Protein AF-M9LN03-F1 (afdb_monomer)

Solvent-accessible surface area (backbone atoms only — not comparable to full-atom values): 5479 Å² total; per-residue (Å²): 132,83,83,78,73,79,76,72,85,79,86,78,63,62,45,82,78,31,51,49,50,34,48,47,52,54,38,38,76,74,64,36,82,68,79,42,67,74,55,38,54,52,53,46,53,53,49,51,52,52,46,50,54,51,35,52,51,26,59,75,67,69,36,62,69,59,35,51,54,41,52,54,41,46,51,49,36,74,72,56,65,99,56,86,79,67,72,79,84,125

Secondary structure (DSSP, 8-state):
-------------GGGT-HHHHHHHHHHHHH-STTHHHHHHHHHHHHHHHHHHHHHHHHHTT-HHHHHHHHHHHHHHHT--S-TTS----

pLDDT: mean 81.97, std 14.76, range [40.0, 97.56]

Nearest PDB structures (foldseek):
  8xje-assembly4_D  TM=5.926E-01  e=1.551E+00  Campylobacter jejuni
  8e0m-assembly4_L  TM=7.620E-01  e=3.960E+00  synthetic construct
  8xje-assembly1_A  TM=5.866E-01  e=3.522E+00  Campylobacter jejuni
  8xjg-assembly1_A  TM=6.767E-01  e=7.997E+00  Vibrio parahaemolyticus

Organism: NCBI:txid1212764

Radius of gyration: 17.84 Å; Cα contacts (8 Å, |Δi|>4): 53; chains: 1; bounding box: 38×55×32 Å

Sequence (90 aa):
MEEERDSVPRHYFFEKMNEAVNVLVECVDAFGPDDLLPYAEKVMNERVNKLLDMYLLAKMLEDEEWMSELQQRLKQISGFSFYPDRVKIR

Structure (mmCIF, N/CA/C/O backbone):
data_AF-M9LN03-F1
#
_entry.id   AF-M9LN03-F1
#
loop_
_atom_site.group_PDB
_atom_site.id
_atom_site.type_symbol
_atom_site.label_atom_id
_atom_site.label_alt_id
_atom_site.label_comp_id
_atom_site.label_asym_id
_atom_site.label_entity_id
_atom_site.label_seq_id
_atom_site.pdbx_PDB_ins_code
_atom_site.Cartn_x
_atom_site.Cartn_y
_atom_site.Cartn_z
_atom_site.occupancy
_atom_site.B_iso_or_equiv
_atom_site.auth_seq_id
_atom_site.auth_comp_id
_atom_site.auth_asym_id
_atom_site.auth_atom_id
_atom_site.pdbx_PDB_model_num
ATOM 1 N N . MET A 1 1 ? -17.356 -45.248 9.061 1.00 40.00 1 MET A N 1
ATOM 2 C CA . MET A 1 1 ? -17.086 -44.683 7.727 1.00 40.00 1 MET A CA 1
ATOM 3 C C . MET A 1 1 ? -16.442 -43.342 7.985 1.00 40.00 1 MET A C 1
ATOM 5 O O . MET A 1 1 ? -17.132 -42.418 8.389 1.00 40.00 1 MET A O 1
ATOM 9 N N . GLU A 1 2 ? -15.115 -43.310 7.945 1.00 48.09 2 GLU A N 1
ATOM 10 C CA . GLU A 1 2 ? -14.340 -42.079 8.077 1.00 48.09 2 GLU A CA 1
ATOM 11 C C . GLU A 1 2 ? -14.477 -41.324 6.754 1.00 48.09 2 GLU A C 1
ATOM 13 O O . GLU A 1 2 ? -14.089 -41.831 5.705 1.00 48.09 2 GLU A O 1
ATOM 18 N N . GLU A 1 3 ? -15.113 -40.153 6.787 1.00 49.50 3 GLU A N 1
ATOM 19 C CA . GLU A 1 3 ? -15.054 -39.208 5.675 1.00 49.50 3 GLU A CA 1
ATOM 20 C C . GLU A 1 3 ? -13.647 -38.612 5.657 1.00 49.50 3 GLU A C 1
ATOM 22 O O . GLU A 1 3 ? -13.352 -37.623 6.332 1.00 49.50 3 GLU A O 1
ATOM 27 N N . GLU A 1 4 ? -12.769 -39.254 4.896 1.00 55.22 4 GLU A N 1
ATOM 28 C CA . GLU A 1 4 ? -11.493 -38.706 4.465 1.00 55.22 4 GLU A CA 1
ATOM 29 C C . GLU A 1 4 ? -11.805 -37.489 3.579 1.00 55.22 4 GLU A C 1
ATOM 31 O O . GLU A 1 4 ? -12.056 -37.589 2.378 1.00 55.22 4 GLU A O 1
ATOM 36 N N . ARG A 1 5 ? -11.933 -36.315 4.213 1.00 56.50 5 ARG A N 1
ATOM 37 C CA . ARG A 1 5 ? -12.085 -35.042 3.507 1.00 56.50 5 ARG A CA 1
ATOM 38 C C . ARG A 1 5 ? -10.773 -34.759 2.804 1.00 56.50 5 ARG A C 1
ATOM 40 O O . ARG A 1 5 ? -9.854 -34.210 3.407 1.00 56.50 5 ARG A O 1
ATOM 47 N N . ASP A 1 6 ? -10.730 -35.138 1.537 1.00 55.75 6 ASP A N 1
ATOM 48 C CA . ASP A 1 6 ? -9.668 -34.818 0.599 1.00 55.75 6 ASP A CA 1
ATOM 49 C C . ASP A 1 6 ? -9.435 -33.297 0.631 1.00 55.75 6 ASP A C 1
ATOM 51 O O . ASP A 1 6 ? -10.239 -32.490 0.148 1.00 55.75 6 ASP A O 1
ATOM 55 N N . SER A 1 7 ? -8.394 -32.868 1.347 1.00 67.12 7 SER A N 1
ATOM 56 C CA . SER A 1 7 ? -8.111 -31.455 1.555 1.00 67.12 7 SER A CA 1
ATOM 57 C C . SER A 1 7 ? -7.448 -30.920 0.295 1.00 67.12 7 SER A C 1
ATOM 59 O O . SER A 1 7 ? -6.226 -30.969 0.158 1.00 67.12 7 SER A O 1
ATOM 61 N N . VAL A 1 8 ? -8.258 -30.431 -0.644 1.00 70.12 8 VAL A N 1
ATOM 62 C CA . VAL A 1 8 ? -7.758 -29.797 -1.868 1.00 70.12 8 VAL A CA 1
ATOM 63 C C . VAL A 1 8 ? -6.748 -28.699 -1.490 1.00 70.12 8 VAL A C 1
ATOM 65 O O . VAL A 1 8 ? -7.088 -27.822 -0.682 1.00 70.12 8 VAL A O 1
ATOM 68 N N . PRO A 1 9 ? -5.520 -28.712 -2.045 1.00 71.94 9 PRO A N 1
ATOM 69 C CA . PRO A 1 9 ? -4.531 -27.674 -1.786 1.00 71.94 9 PRO A CA 1
ATOM 70 C C . PRO A 1 9 ? -5.089 -26.298 -2.162 1.00 71.94 9 PRO A C 1
ATOM 72 O O . PRO A 1 9 ? -5.446 -26.046 -3.313 1.00 71.94 9 PRO A O 1
ATOM 75 N N . ARG A 1 10 ? -5.185 -25.389 -1.188 1.00 76.06 10 ARG A N 1
ATOM 76 C CA . ARG A 1 10 ? -5.580 -24.000 -1.448 1.00 76.06 10 ARG A CA 1
ATOM 77 C C . ARG A 1 10 ? -4.356 -23.217 -1.905 1.00 76.06 10 ARG A C 1
ATOM 79 O O . ARG A 1 10 ? -3.416 -23.036 -1.135 1.00 76.06 10 ARG A O 1
ATOM 86 N N . HIS A 1 11 ? -4.385 -22.733 -3.142 1.00 73.12 11 HIS A N 1
ATOM 87 C CA . HIS A 1 11 ? -3.389 -21.790 -3.635 1.00 73.12 11 HIS A CA 1
ATOM 88 C C . HIS A 1 11 ? -3.694 -20.390 -3.098 1.00 73.12 11 HIS A C 1
ATOM 90 O O . HIS A 1 11 ? -4.732 -19.808 -3.410 1.00 73.12 11 HIS A O 1
ATOM 96 N N . TYR A 1 12 ? -2.780 -19.859 -2.288 1.00 72.19 12 TYR A N 1
ATOM 97 C CA . TYR A 1 12 ? -2.812 -18.475 -1.834 1.00 72.19 12 TYR A CA 1
ATOM 98 C C . TYR A 1 12 ? -1.800 -17.660 -2.629 1.00 72.19 12 TYR A C 1
ATOM 100 O O . TYR A 1 12 ? -0.633 -18.030 -2.744 1.00 72.19 12 TYR A O 1
ATOM 108 N N . PHE A 1 13 ? -2.273 -16.546 -3.165 1.00 74.81 13 PHE A N 1
ATOM 109 C CA . PHE A 1 13 ? -1.458 -15.553 -3.845 1.00 74.81 13 PHE A CA 1
ATOM 110 C C . PHE A 1 13 ? -0.860 -14.621 -2.793 1.00 74.81 13 PHE A C 1
ATOM 112 O O . PHE A 1 13 ? -1.600 -13.940 -2.078 1.00 74.81 13 PHE A O 1
ATOM 119 N N . PHE A 1 14 ? 0.463 -14.634 -2.646 1.00 76.94 14 PHE A N 1
ATOM 120 C CA . PHE A 1 14 ? 1.139 -13.897 -1.580 1.00 76.94 14 PHE A CA 1
ATOM 121 C C . PHE A 1 14 ? 0.974 -12.381 -1.741 1.00 76.94 14 PHE A C 1
ATOM 123 O O . PHE A 1 14 ? 0.801 -11.674 -0.751 1.00 76.94 14 PHE A O 1
ATOM 130 N N . GLU A 1 15 ? 0.902 -11.894 -2.978 1.00 76.81 15 GLU A N 1
ATOM 131 C CA . GLU A 1 15 ? 0.612 -10.504 -3.327 1.00 76.81 15 GLU A CA 1
ATOM 132 C C . GLU A 1 15 ? -0.779 -10.044 -2.867 1.00 76.81 15 GLU A C 1
ATOM 134 O O . GLU A 1 15 ? -0.971 -8.874 -2.555 1.00 76.81 15 GLU A O 1
ATOM 139 N N . LYS A 1 16 ? -1.747 -10.960 -2.731 1.00 76.50 16 LYS A N 1
ATOM 140 C CA . LYS A 1 16 ? -3.075 -10.630 -2.183 1.00 76.50 16 LYS A CA 1
ATOM 141 C C . LYS A 1 16 ? -3.073 -10.485 -0.664 1.00 76.50 16 LYS A C 1
ATOM 143 O O . LYS A 1 16 ? -4.021 -9.952 -0.102 1.00 76.50 16 LYS A O 1
ATOM 148 N N . MET A 1 17 ? -2.039 -10.996 0.001 1.00 80.75 17 MET A N 1
ATOM 149 C CA . MET A 1 17 ? -1.921 -11.013 1.460 1.00 80.75 17 MET A CA 1
ATOM 150 C C . MET A 1 17 ? -0.855 -10.045 1.979 1.00 80.75 17 MET A C 1
ATOM 152 O O . MET A 1 17 ? -0.826 -9.758 3.178 1.00 80.75 17 MET A O 1
ATOM 156 N N . ASN A 1 18 ? 0.039 -9.581 1.104 1.00 87.50 18 ASN A N 1
ATOM 157 C CA . ASN A 1 18 ? 1.165 -8.732 1.446 1.00 87.50 18 ASN A CA 1
ATOM 158 C C . ASN A 1 18 ? 1.265 -7.540 0.491 1.00 87.50 18 ASN A C 1
ATOM 160 O O . ASN A 1 18 ? 1.581 -7.691 -0.689 1.00 87.50 18 ASN A O 1
ATOM 164 N N . GLU A 1 19 ? 1.059 -6.343 1.038 1.00 88.62 19 GLU A N 1
ATOM 165 C CA . GLU A 1 19 ? 1.049 -5.110 0.250 1.00 88.62 19 GLU A CA 1
ATOM 166 C C . GLU A 1 19 ? 2.396 -4.815 -0.430 1.00 88.62 19 GLU A C 1
ATOM 168 O O . GLU A 1 19 ? 2.423 -4.333 -1.560 1.00 88.62 19 GLU A O 1
ATOM 173 N N . ALA A 1 20 ? 3.524 -5.126 0.216 1.00 84.50 20 ALA A N 1
ATOM 174 C CA . ALA A 1 20 ? 4.843 -4.875 -0.364 1.00 84.50 20 ALA A CA 1
ATOM 175 C C . ALA A 1 20 ? 5.101 -5.772 -1.586 1.00 84.50 20 ALA A C 1
ATOM 177 O O . ALA A 1 20 ? 5.645 -5.316 -2.588 1.00 84.50 20 ALA A O 1
ATOM 178 N N . VAL A 1 21 ? 4.664 -7.032 -1.530 1.00 85.94 21 VAL A N 1
ATOM 179 C CA . VAL A 1 21 ? 4.766 -7.973 -2.657 1.00 85.94 21 VAL A CA 1
ATOM 180 C C . VAL A 1 21 ? 3.851 -7.547 -3.795 1.00 85.94 21 VAL A C 1
ATOM 182 O O . VAL A 1 21 ? 4.270 -7.608 -4.945 1.00 85.94 21 VAL A O 1
ATOM 185 N N . ASN A 1 22 ? 2.648 -7.060 -3.486 1.00 89.00 22 ASN A N 1
ATOM 186 C CA . ASN A 1 22 ? 1.751 -6.495 -4.492 1.00 89.00 22 ASN A CA 1
ATOM 187 C C . ASN A 1 22 ? 2.434 -5.373 -5.283 1.00 89.00 22 ASN A C 1
ATOM 189 O O . ASN A 1 22 ? 2.487 -5.412 -6.508 1.00 89.00 22 ASN A O 1
ATOM 193 N N . VAL A 1 23 ? 3.070 -4.434 -4.578 1.00 87.62 23 VAL A N 1
ATOM 194 C CA . VAL A 1 23 ? 3.828 -3.358 -5.224 1.00 87.62 23 VAL A CA 1
ATOM 195 C C . VAL A 1 23 ? 4.979 -3.897 -6.079 1.00 87.62 23 VAL A C 1
ATOM 197 O O . VAL A 1 23 ? 5.205 -3.394 -7.176 1.00 87.62 23 VAL A O 1
ATOM 200 N N . LEU A 1 24 ? 5.703 -4.919 -5.617 1.00 87.88 24 LEU A N 1
ATOM 201 C CA . LEU A 1 24 ? 6.787 -5.522 -6.400 1.00 87.88 24 LEU A CA 1
ATOM 202 C C . LEU A 1 24 ? 6.282 -6.170 -7.691 1.00 87.88 24 LEU A C 1
ATOM 204 O O . LEU A 1 24 ? 6.895 -5.962 -8.733 1.00 87.88 24 LEU A O 1
ATOM 208 N N . VAL A 1 25 ? 5.173 -6.911 -7.631 1.00 87.88 25 VAL A N 1
ATOM 209 C CA . VAL A 1 25 ? 4.540 -7.515 -8.815 1.00 87.88 25 VAL A CA 1
ATOM 210 C C . VAL A 1 25 ? 4.125 -6.426 -9.802 1.00 87.88 25 VAL A C 1
ATOM 212 O O . VAL A 1 25 ? 4.503 -6.495 -10.966 1.00 87.88 25 VAL A O 1
ATOM 215 N N . GLU A 1 26 ? 3.470 -5.363 -9.326 1.00 88.38 26 GLU A N 1
ATOM 216 C CA . GLU A 1 26 ? 3.109 -4.215 -10.168 1.00 88.38 26 GLU A CA 1
ATOM 217 C C . GLU A 1 26 ? 4.337 -3.566 -10.829 1.00 88.38 26 GLU A C 1
ATOM 219 O O . GLU A 1 26 ? 4.277 -3.155 -11.987 1.00 88.38 26 GLU A O 1
ATOM 224 N N . CYS A 1 27 ? 5.466 -3.485 -10.119 1.00 88.00 27 CYS A N 1
ATOM 225 C CA . CYS A 1 27 ? 6.702 -2.939 -10.677 1.00 88.00 27 CYS A CA 1
ATOM 226 C C . CYS A 1 27 ? 7.307 -3.852 -11.749 1.00 88.00 27 CYS A C 1
ATOM 228 O O . CYS A 1 27 ? 7.746 -3.345 -12.780 1.00 88.00 27 CYS A O 1
ATOM 230 N N . VAL A 1 28 ? 7.311 -5.174 -11.532 1.00 87.81 28 VAL A N 1
ATOM 231 C CA . VAL A 1 28 ? 7.785 -6.148 -12.531 1.00 87.81 28 VAL A CA 1
ATOM 232 C C . VAL A 1 28 ? 6.924 -6.069 -13.789 1.00 87.81 28 VAL A C 1
ATOM 234 O O . VAL A 1 28 ? 7.464 -6.015 -14.892 1.00 87.81 28 VAL A O 1
ATOM 237 N N . ASP A 1 29 ? 5.604 -6.013 -13.629 1.00 87.50 29 ASP A N 1
ATOM 238 C CA . ASP A 1 29 ? 4.666 -5.954 -14.749 1.00 87.50 29 ASP A CA 1
ATOM 239 C C . ASP A 1 29 ? 4.789 -4.640 -15.540 1.00 87.50 29 ASP A C 1
ATOM 241 O O . ASP A 1 29 ? 4.632 -4.632 -16.761 1.00 87.50 29 ASP A O 1
ATOM 245 N N . ALA A 1 30 ? 5.085 -3.525 -14.863 1.00 85.56 30 ALA A N 1
ATOM 246 C CA . ALA A 1 30 ? 5.171 -2.205 -15.487 1.00 85.56 30 ALA A CA 1
ATOM 247 C C . ALA A 1 30 ? 6.534 -1.899 -16.130 1.00 85.56 30 ALA A C 1
ATOM 249 O O . ALA A 1 30 ? 6.582 -1.257 -17.180 1.00 85.56 30 ALA A O 1
ATOM 250 N N . PHE A 1 31 ? 7.636 -2.311 -15.499 1.00 82.38 31 PHE A N 1
ATOM 251 C CA . PHE A 1 31 ? 8.992 -1.891 -15.878 1.00 82.38 31 PHE A CA 1
ATOM 252 C C . PHE A 1 31 ? 9.899 -3.050 -16.308 1.00 82.38 31 PHE A C 1
ATOM 254 O O . PHE A 1 31 ? 10.978 -2.811 -16.845 1.00 82.38 31 PHE A O 1
ATOM 261 N N . GLY A 1 32 ? 9.456 -4.297 -16.134 1.00 80.12 32 GLY A N 1
ATOM 262 C CA . GLY A 1 32 ? 10.298 -5.475 -16.300 1.00 80.12 32 GLY A CA 1
ATOM 263 C C . GLY A 1 32 ? 11.207 -5.724 -15.086 1.00 80.12 32 GLY A C 1
ATOM 264 O O . GLY A 1 32 ? 11.176 -4.980 -14.104 1.00 80.12 32 GLY A O 1
ATOM 265 N N . PRO A 1 33 ? 12.001 -6.807 -15.111 1.00 75.44 33 PRO A N 1
ATOM 266 C CA . PRO A 1 33 ? 12.847 -7.195 -13.981 1.00 75.44 33 PRO A CA 1
ATOM 267 C C . PRO A 1 33 ? 14.114 -6.336 -13.829 1.00 75.44 33 PRO A C 1
ATOM 269 O O . PRO A 1 33 ? 14.686 -6.287 -12.737 1.00 75.44 33 PRO A O 1
ATOM 272 N N . ASP A 1 34 ? 14.557 -5.670 -14.896 1.00 77.50 34 ASP A N 1
ATOM 273 C CA . ASP A 1 34 ? 15.789 -4.881 -14.907 1.00 77.50 34 ASP A CA 1
ATOM 274 C C . ASP A 1 34 ? 15.540 -3.476 -14.315 1.00 77.50 34 ASP A C 1
ATOM 276 O O . ASP A 1 34 ? 14.542 -2.829 -14.620 1.00 77.50 34 ASP A O 1
ATOM 280 N N . ASP A 1 35 ? 16.437 -3.001 -13.441 1.00 71.19 35 ASP A N 1
ATOM 281 C CA . ASP A 1 35 ? 16.365 -1.692 -12.754 1.00 71.19 35 ASP A CA 1
ATOM 282 C C . ASP A 1 35 ? 15.130 -1.450 -11.859 1.00 71.19 35 ASP A C 1
ATOM 284 O O . ASP A 1 35 ? 14.751 -0.314 -11.585 1.00 71.19 35 ASP A O 1
ATOM 288 N N . LEU A 1 36 ? 14.538 -2.506 -11.296 1.00 79.12 36 LEU A N 1
ATOM 289 C CA . LEU A 1 36 ? 13.306 -2.421 -10.502 1.00 79.12 36 LEU A CA 1
ATOM 290 C C . LEU A 1 36 ? 13.419 -1.601 -9.197 1.00 79.12 36 LEU A C 1
ATOM 292 O O . LEU A 1 36 ? 12.432 -1.023 -8.747 1.00 79.12 36 LEU A O 1
ATOM 296 N N . LEU A 1 37 ? 14.603 -1.524 -8.576 1.00 78.75 37 LEU A N 1
ATOM 297 C CA . LEU A 1 37 ? 14.765 -0.976 -7.217 1.00 78.75 37 LEU A CA 1
ATOM 298 C C . LEU A 1 37 ? 14.373 0.511 -7.070 1.00 78.75 37 LEU A C 1
ATOM 300 O O . LEU A 1 37 ? 13.571 0.811 -6.181 1.00 78.75 37 LEU A O 1
ATOM 304 N N . PRO A 1 38 ? 14.866 1.454 -7.902 1.00 79.38 38 PRO A N 1
ATOM 305 C CA . PRO A 1 38 ? 14.509 2.869 -7.763 1.00 79.38 38 PRO A CA 1
ATOM 306 C C . PRO A 1 38 ? 13.024 3.133 -8.041 1.00 79.38 38 PRO A C 1
ATOM 308 O O . PRO A 1 38 ? 12.412 4.006 -7.422 1.00 79.38 38 PRO A O 1
ATOM 311 N N . TYR A 1 39 ? 12.426 2.366 -8.958 1.00 83.25 39 TYR A N 1
ATOM 312 C CA . TYR A 1 39 ? 11.003 2.472 -9.274 1.00 83.25 39 TYR A CA 1
ATOM 313 C C . TYR A 1 39 ? 10.141 1.886 -8.161 1.00 83.25 39 TYR A C 1
ATOM 315 O O . TYR A 1 39 ? 9.175 2.524 -7.748 1.00 83.25 39 TYR A O 1
ATOM 323 N N . ALA A 1 40 ? 10.517 0.731 -7.616 1.00 86.00 40 ALA A N 1
ATOM 324 C CA . ALA A 1 40 ? 9.775 0.093 -6.540 1.00 86.00 40 ALA A CA 1
ATOM 325 C C . ALA A 1 40 ? 9.752 0.940 -5.265 1.00 86.00 40 ALA A C 1
ATOM 327 O O . ALA A 1 40 ? 8.705 1.040 -4.632 1.00 86.00 40 ALA A O 1
ATOM 328 N N . GLU A 1 41 ? 10.845 1.629 -4.920 1.00 85.38 41 GLU A N 1
A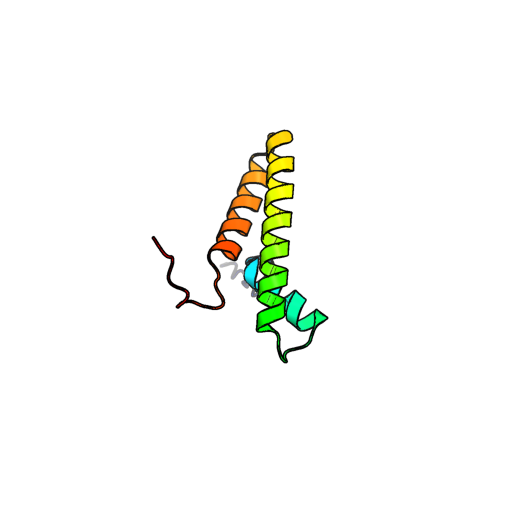TO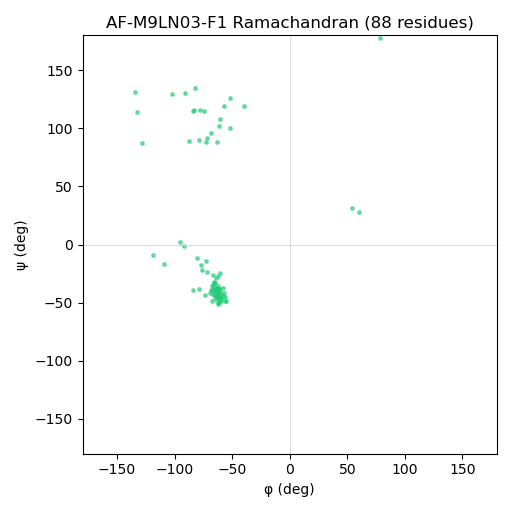M 329 C CA . GLU A 1 41 ? 10.848 2.585 -3.804 1.00 85.38 41 GLU A CA 1
ATOM 330 C C . GLU A 1 41 ? 9.836 3.720 -4.032 1.00 85.38 41 GLU A C 1
ATOM 332 O O . GLU A 1 41 ? 9.051 4.058 -3.141 1.00 85.38 41 GLU A O 1
ATOM 337 N N . LYS A 1 42 ? 9.799 4.285 -5.244 1.00 87.25 42 LYS A N 1
ATOM 338 C CA . LYS A 1 42 ? 8.836 5.333 -5.598 1.00 87.25 42 LYS A CA 1
ATOM 339 C C . LYS A 1 42 ? 7.394 4.826 -5.516 1.00 87.25 42 LYS A C 1
ATOM 341 O O . LYS A 1 42 ? 6.567 5.467 -4.868 1.00 87.25 42 LYS A O 1
ATOM 346 N N . VAL A 1 43 ? 7.098 3.679 -6.125 1.00 90.44 43 VAL A N 1
ATOM 347 C CA . VAL A 1 43 ? 5.747 3.096 -6.129 1.00 90.44 43 VAL A CA 1
ATOM 348 C C . VAL A 1 43 ? 5.315 2.710 -4.712 1.00 90.44 43 VAL A C 1
ATOM 350 O O . VAL A 1 43 ? 4.162 2.940 -4.349 1.00 90.44 43 VAL A O 1
ATOM 353 N N . MET A 1 44 ? 6.225 2.209 -3.867 1.00 90.69 44 MET A N 1
ATOM 354 C CA . MET A 1 44 ? 5.919 1.932 -2.460 1.00 90.69 44 MET A CA 1
ATOM 355 C C . MET A 1 44 ? 5.541 3.200 -1.697 1.00 90.69 44 MET A C 1
ATOM 357 O O . MET A 1 44 ? 4.531 3.204 -0.994 1.00 90.69 44 MET A O 1
ATOM 361 N N . ASN A 1 45 ? 6.292 4.291 -1.864 1.00 89.56 45 ASN A N 1
ATOM 362 C CA . ASN A 1 45 ? 5.967 5.567 -1.225 1.00 89.56 45 ASN A CA 1
ATOM 363 C C . ASN A 1 45 ? 4.610 6.115 -1.698 1.00 89.56 45 ASN A C 1
ATOM 365 O O . ASN A 1 45 ? 3.793 6.555 -0.888 1.00 89.56 45 ASN A O 1
ATOM 369 N N . GLU A 1 46 ? 4.325 6.038 -3.000 1.00 92.06 46 GLU A N 1
ATOM 370 C CA . GLU A 1 46 ? 3.015 6.411 -3.545 1.00 92.06 46 GLU A CA 1
ATOM 371 C C . GLU A 1 46 ? 1.888 5.531 -2.990 1.00 92.06 46 GLU A C 1
ATOM 373 O O . GLU A 1 46 ? 0.795 6.028 -2.705 1.00 92.06 46 GLU A O 1
ATOM 378 N N . ARG A 1 47 ? 2.142 4.232 -2.801 1.00 94.12 47 ARG A N 1
ATOM 379 C CA . ARG A 1 47 ? 1.175 3.303 -2.214 1.00 94.12 47 ARG A CA 1
ATOM 380 C C . ARG A 1 47 ? 0.891 3.625 -0.750 1.00 94.12 47 ARG A C 1
ATOM 382 O O . ARG A 1 47 ? -0.276 3.634 -0.364 1.00 94.12 47 ARG A O 1
ATOM 389 N N . VAL A 1 48 ? 1.918 3.939 0.040 1.00 93.00 48 VAL A N 1
ATOM 390 C CA . VAL A 1 48 ? 1.763 4.394 1.432 1.00 93.00 48 VAL A CA 1
ATOM 391 C C . VAL A 1 48 ? 0.863 5.625 1.498 1.00 93.00 48 VAL A C 1
ATOM 393 O O . VAL A 1 48 ? -0.097 5.626 2.264 1.00 93.00 48 VAL A O 1
ATOM 396 N N . ASN A 1 49 ? 1.117 6.634 0.660 1.00 94.56 49 ASN A N 1
ATOM 397 C CA . ASN A 1 49 ? 0.300 7.850 0.629 1.00 94.56 49 ASN A CA 1
ATOM 398 C C . ASN A 1 49 ? -1.170 7.541 0.307 1.00 94.56 49 ASN A C 1
ATOM 400 O O . ASN A 1 49 ? -2.057 7.967 1.039 1.00 94.56 49 ASN A O 1
ATOM 404 N N . LYS A 1 50 ? -1.432 6.715 -0.715 1.00 95.31 50 LYS A N 1
ATOM 405 C CA . LYS A 1 50 ? -2.800 6.301 -1.075 1.00 95.31 50 LYS A CA 1
ATOM 406 C C . LYS A 1 50 ? -3.517 5.579 0.068 1.00 95.31 50 LYS A C 1
ATOM 408 O O . LYS A 1 50 ? -4.694 5.832 0.306 1.00 95.31 50 LYS A O 1
A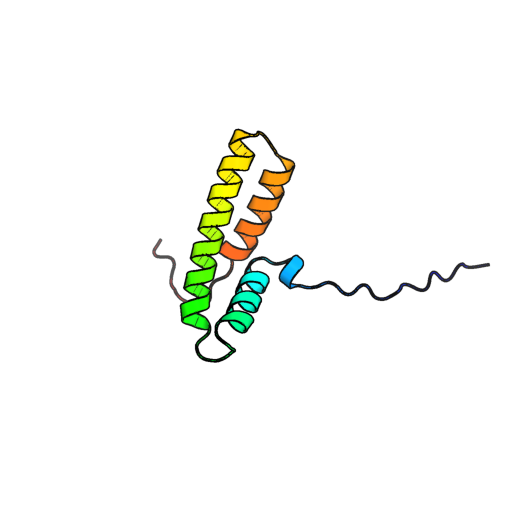TOM 413 N N . LEU A 1 51 ? -2.827 4.684 0.776 1.00 95.38 51 LEU A N 1
ATOM 414 C CA . LEU A 1 51 ? -3.406 3.967 1.916 1.00 95.38 51 LEU A CA 1
ATOM 415 C C . LEU A 1 51 ? -3.695 4.903 3.096 1.00 95.38 51 LEU A C 1
ATOM 417 O O . LEU A 1 51 ? -4.704 4.723 3.773 1.00 95.38 51 LEU A O 1
ATOM 421 N N . LEU A 1 52 ? -2.853 5.915 3.329 1.00 96.44 52 LEU A N 1
ATOM 422 C CA . LEU A 1 52 ? -3.110 6.948 4.335 1.00 96.44 52 LEU A CA 1
ATOM 423 C C . LEU A 1 52 ? -4.326 7.805 3.968 1.00 96.44 52 LEU A C 1
ATOM 425 O O . LEU A 1 52 ? -5.170 8.040 4.829 1.00 96.44 52 LEU A O 1
ATOM 429 N N . ASP A 1 53 ? -4.459 8.211 2.704 1.00 97.25 53 ASP A N 1
ATOM 430 C CA . ASP A 1 53 ? -5.631 8.954 2.228 1.00 97.25 53 ASP A CA 1
ATOM 431 C C . ASP A 1 53 ? -6.917 8.134 2.411 1.00 97.25 53 ASP A C 1
ATOM 433 O O . ASP A 1 53 ? -7.901 8.627 2.964 1.00 97.25 53 ASP A O 1
ATOM 437 N N . MET A 1 54 ? -6.897 6.852 2.027 1.00 96.88 54 MET A N 1
ATOM 438 C CA . MET A 1 54 ? -8.016 5.931 2.258 1.00 96.88 54 MET A CA 1
ATOM 439 C C . MET A 1 54 ? -8.321 5.759 3.746 1.00 96.88 54 MET A C 1
ATOM 441 O O . MET A 1 54 ? -9.485 5.715 4.127 1.00 96.88 54 MET A O 1
ATOM 445 N N . TYR A 1 55 ? -7.299 5.713 4.600 1.00 96.19 55 TYR A N 1
ATOM 446 C CA . TYR A 1 55 ? -7.494 5.597 6.042 1.00 96.19 55 TYR A CA 1
ATOM 447 C C . TYR A 1 55 ? -8.166 6.844 6.620 1.00 96.19 55 TYR A C 1
ATOM 449 O O . TYR A 1 55 ? -9.033 6.734 7.484 1.00 96.19 55 TYR A O 1
ATOM 457 N N . LEU A 1 56 ? -7.812 8.035 6.129 1.00 97.00 56 LEU A N 1
ATOM 458 C CA . LEU A 1 56 ? -8.493 9.270 6.511 1.00 97.00 56 LEU A CA 1
ATOM 459 C C . LEU A 1 56 ? -9.963 9.257 6.076 1.00 97.00 56 LEU A C 1
ATOM 461 O O . LEU A 1 56 ? -10.816 9.676 6.857 1.00 97.00 56 LEU A O 1
ATOM 465 N N . LEU A 1 57 ? -10.271 8.741 4.880 1.00 97.56 57 LEU A N 1
ATOM 466 C CA . LEU A 1 57 ? -11.654 8.541 4.432 1.00 97.56 57 LEU A CA 1
ATOM 467 C C . LEU A 1 57 ? -12.403 7.561 5.345 1.00 97.56 57 LEU A C 1
ATOM 469 O O . LEU A 1 57 ? -13.474 7.905 5.836 1.00 97.56 57 LEU A O 1
ATOM 473 N N . ALA A 1 58 ? -11.825 6.390 5.621 1.00 96.94 58 ALA A N 1
ATOM 474 C CA . ALA A 1 58 ? -12.412 5.383 6.505 1.00 96.94 58 ALA A CA 1
ATOM 475 C C . ALA A 1 58 ? -12.685 5.955 7.904 1.00 96.94 58 ALA A C 1
ATOM 477 O O . ALA A 1 58 ? -13.770 5.783 8.452 1.00 96.94 58 ALA A O 1
ATOM 478 N N . LYS A 1 59 ? -11.743 6.746 8.433 1.00 96.38 59 LYS A N 1
ATOM 479 C CA . LYS A 1 59 ? -11.893 7.443 9.713 1.00 96.38 59 LYS A CA 1
ATOM 480 C C . LYS A 1 59 ? -13.026 8.468 9.706 1.00 96.38 59 LYS A C 1
ATOM 482 O O . LYS A 1 59 ? -13.727 8.590 10.702 1.00 96.38 59 LYS A O 1
ATOM 487 N N . MET A 1 60 ? -13.209 9.217 8.617 1.00 97.31 60 MET A N 1
ATOM 488 C CA . MET A 1 60 ? -14.339 10.151 8.491 1.00 97.31 60 MET A CA 1
ATOM 489 C C . MET A 1 60 ? -15.691 9.437 8.416 1.00 97.31 60 MET A C 1
ATOM 491 O O . MET A 1 60 ? -16.706 10.033 8.765 1.00 97.31 60 MET A O 1
ATOM 495 N N . LEU A 1 61 ? -15.701 8.190 7.948 1.00 97.19 61 LEU A N 1
ATOM 496 C CA . LEU A 1 61 ? -16.889 7.344 7.854 1.00 97.19 61 LEU A CA 1
ATOM 497 C C . LEU A 1 61 ? -17.108 6.471 9.099 1.00 97.19 61 LEU A C 1
ATOM 499 O O . LEU A 1 61 ? -18.094 5.742 9.137 1.00 97.19 61 LEU A O 1
ATOM 503 N N . GLU A 1 62 ? -16.215 6.549 10.094 1.00 96.25 62 GLU A N 1
ATOM 504 C CA . GLU A 1 62 ? -16.224 5.714 11.307 1.00 96.25 62 GLU A CA 1
ATOM 505 C C . GLU A 1 62 ? -16.242 4.200 10.997 1.00 96.25 62 GLU A C 1
ATOM 507 O O . GLU A 1 62 ? -16.791 3.392 11.746 1.00 96.25 62 GLU A O 1
ATOM 512 N N . ASP A 1 63 ? -15.626 3.806 9.877 1.00 97.50 63 ASP A N 1
ATOM 513 C CA . ASP A 1 63 ? -15.543 2.412 9.439 1.00 97.50 63 ASP A CA 1
ATOM 514 C C . ASP A 1 63 ? -14.322 1.720 10.062 1.00 97.50 63 ASP A C 1
ATOM 516 O O . ASP A 1 63 ? -13.214 1.719 9.516 1.00 97.50 63 ASP A O 1
ATOM 520 N N . GLU A 1 64 ? -14.528 1.144 11.245 1.00 96.00 64 GLU A N 1
ATOM 521 C CA . GLU A 1 64 ? -13.477 0.487 12.030 1.00 96.00 64 GLU A CA 1
ATOM 522 C C . GLU A 1 64 ? -12.907 -0.773 11.355 1.00 96.00 64 GLU A C 1
ATOM 524 O O . GLU A 1 64 ? -11.716 -1.069 11.498 1.00 96.00 64 GLU A O 1
ATOM 529 N N . GLU A 1 65 ? -13.725 -1.516 10.599 1.00 95.94 65 GLU A N 1
ATOM 530 C CA . GLU A 1 65 ? -13.265 -2.708 9.877 1.00 95.94 65 GLU A CA 1
ATOM 531 C C . GLU A 1 65 ? -12.298 -2.297 8.765 1.00 95.94 65 GLU A C 1
ATOM 533 O O . GLU A 1 65 ? -11.172 -2.804 8.686 1.00 95.94 65 GLU A O 1
ATOM 538 N N . TRP A 1 66 ? -12.691 -1.298 7.975 1.00 96.38 66 TRP A N 1
ATOM 539 C CA . TRP A 1 66 ? -11.858 -0.779 6.902 1.00 96.38 66 TRP A CA 1
ATOM 540 C C . TRP A 1 66 ? -10.588 -0.104 7.433 1.00 96.38 66 TRP A C 1
ATOM 542 O O . TRP A 1 66 ? -9.493 -0.307 6.901 1.00 96.38 66 TRP A O 1
ATOM 552 N N . MET A 1 67 ? -10.693 0.644 8.534 1.00 96.75 67 MET A N 1
ATOM 553 C CA . MET A 1 67 ? -9.535 1.217 9.219 1.00 96.75 67 MET A CA 1
ATOM 554 C C . MET A 1 67 ? -8.534 0.143 9.662 1.00 96.75 67 MET A C 1
ATOM 556 O O . MET A 1 67 ? -7.328 0.325 9.466 1.00 96.75 67 MET A O 1
ATOM 560 N N . SER A 1 68 ? -9.009 -0.969 10.232 1.00 95.38 68 SER A N 1
ATOM 561 C CA . SER A 1 68 ? -8.153 -2.072 10.684 1.00 95.38 68 SER A CA 1
ATOM 562 C C . SER A 1 68 ? -7.414 -2.737 9.519 1.00 95.38 68 SER A C 1
ATOM 564 O O . SER A 1 68 ? -6.196 -2.943 9.587 1.00 95.38 68 SER A O 1
ATOM 566 N N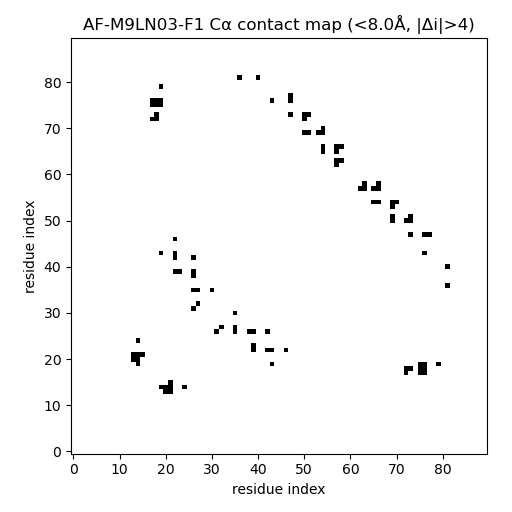 . GLU A 1 69 ? -8.118 -2.991 8.412 1.00 94.44 69 GLU A N 1
ATOM 567 C CA . GLU A 1 69 ? -7.521 -3.542 7.192 1.00 94.44 69 GLU A CA 1
ATOM 568 C C . GLU A 1 69 ? -6.415 -2.621 6.649 1.00 94.44 69 GLU A C 1
ATOM 570 O O . GLU A 1 69 ? -5.289 -3.056 6.383 1.00 94.44 69 GLU A O 1
ATOM 575 N N . LEU A 1 70 ? -6.701 -1.321 6.534 1.00 94.12 70 LEU A N 1
ATOM 576 C CA . LEU A 1 70 ? -5.748 -0.336 6.021 1.00 94.12 70 LEU A CA 1
ATOM 577 C C . LEU A 1 70 ? -4.522 -0.192 6.928 1.00 94.12 70 LEU A C 1
ATOM 579 O O . LEU A 1 70 ? -3.399 -0.105 6.428 1.00 94.12 70 LEU A O 1
ATOM 583 N N . GLN A 1 71 ? -4.697 -0.233 8.252 1.00 94.31 71 GLN A N 1
ATOM 584 C CA . GLN A 1 71 ? -3.581 -0.245 9.204 1.00 94.31 71 GLN A CA 1
ATOM 585 C C . GLN A 1 71 ? -2.695 -1.483 9.038 1.00 94.31 71 GLN A C 1
ATOM 587 O O . GLN A 1 71 ? -1.465 -1.371 9.076 1.00 94.31 71 GLN A O 1
ATOM 592 N N . GLN A 1 72 ? -3.291 -2.662 8.836 1.00 93.12 72 GLN A N 1
ATOM 593 C CA . GLN A 1 72 ? -2.534 -3.889 8.597 1.00 93.12 72 GLN A CA 1
ATOM 594 C C . GLN A 1 72 ? -1.691 -3.775 7.322 1.00 93.12 72 GLN A C 1
ATOM 596 O O . GLN A 1 72 ? -0.496 -4.085 7.350 1.00 93.12 72 GLN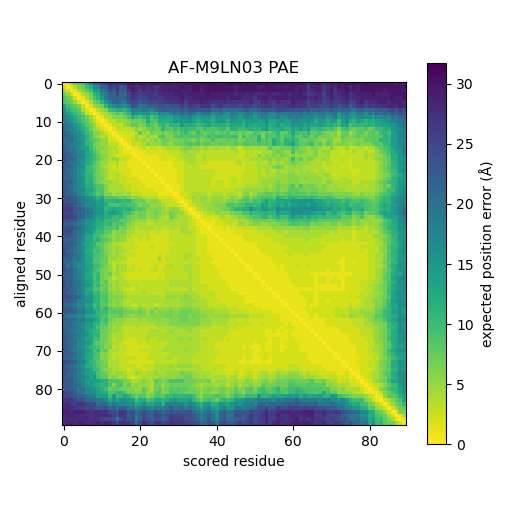 A O 1
ATOM 601 N N . ARG A 1 73 ? -2.282 -3.282 6.230 1.00 93.62 73 ARG A N 1
ATOM 602 C CA . ARG A 1 73 ? -1.589 -3.083 4.947 1.00 93.62 73 ARG A CA 1
ATOM 603 C C . ARG A 1 73 ? -0.476 -2.044 5.057 1.00 93.62 73 ARG A C 1
ATOM 605 O O . ARG A 1 73 ? 0.647 -2.311 4.632 1.00 93.62 73 ARG A O 1
ATOM 612 N N . LEU A 1 74 ? -0.741 -0.913 5.717 1.00 92.94 74 LEU A N 1
ATOM 613 C CA . LEU A 1 74 ? 0.261 0.119 6.005 1.00 92.94 74 LEU A CA 1
ATOM 614 C C . LEU A 1 74 ? 1.455 -0.451 6.774 1.00 92.94 74 LEU A C 1
ATOM 616 O O . LEU A 1 74 ? 2.594 -0.202 6.392 1.00 92.94 74 LEU A O 1
ATOM 620 N N . LYS A 1 75 ? 1.217 -1.272 7.803 1.00 91.00 75 LYS A N 1
ATOM 621 C CA . LYS A 1 75 ? 2.287 -1.897 8.595 1.00 91.00 75 LYS A CA 1
ATOM 622 C C . LYS A 1 75 ? 3.172 -2.827 7.762 1.00 91.00 75 LYS A C 1
ATOM 624 O O . LYS A 1 75 ? 4.382 -2.871 7.984 1.00 91.00 75 LYS A O 1
ATOM 629 N N . GLN A 1 76 ? 2.582 -3.576 6.830 1.00 90.44 76 GLN A N 1
ATOM 630 C CA . GLN A 1 76 ? 3.325 -4.480 5.949 1.00 90.44 76 GLN A CA 1
ATOM 631 C C . GLN A 1 76 ? 4.270 -3.712 5.026 1.00 90.44 76 GLN A C 1
ATOM 633 O O . GLN A 1 76 ? 5.436 -4.082 4.911 1.00 90.44 76 GLN A O 1
ATOM 638 N N . ILE A 1 77 ? 3.782 -2.640 4.400 1.00 87.88 77 ILE A N 1
ATOM 639 C CA . ILE A 1 77 ? 4.575 -1.874 3.436 1.00 87.88 77 ILE A CA 1
ATOM 640 C C . ILE A 1 77 ? 5.567 -0.925 4.120 1.00 87.88 77 ILE A C 1
ATOM 642 O O . ILE A 1 77 ? 6.712 -0.842 3.696 1.00 87.88 77 ILE A O 1
ATOM 646 N N . SER A 1 78 ? 5.200 -0.276 5.232 1.00 84.69 78 SER A N 1
ATOM 647 C CA . SER A 1 78 ? 6.101 0.640 5.949 1.00 84.69 78 SER A CA 1
ATOM 648 C C . SER A 1 78 ? 7.230 -0.082 6.689 1.00 84.69 78 SER A C 1
ATOM 650 O O . SER A 1 78 ? 8.242 0.522 7.035 1.00 84.69 78 SER A O 1
ATOM 652 N N . GLY A 1 79 ? 7.028 -1.362 7.018 1.00 81.44 79 GLY A N 1
ATOM 653 C CA . GLY A 1 79 ? 8.048 -2.221 7.618 1.00 81.44 79 GLY A CA 1
ATOM 654 C C . GLY A 1 79 ? 9.040 -2.789 6.603 1.00 81.44 79 GLY A C 1
ATOM 655 O O . GLY A 1 79 ? 10.059 -3.350 7.004 1.00 81.44 79 GLY A O 1
ATOM 656 N N . PHE A 1 80 ? 8.755 -2.652 5.309 1.00 82.38 80 PHE A N 1
ATOM 657 C CA . PHE A 1 80 ? 9.604 -3.130 4.233 1.00 82.38 80 PHE A CA 1
ATOM 658 C C . PHE A 1 80 ? 10.588 -2.029 3.813 1.00 82.38 80 PHE A C 1
ATOM 660 O O . PHE A 1 80 ? 10.198 -0.890 3.573 1.00 82.38 80 PHE A O 1
ATOM 667 N N . SER A 1 81 ? 11.877 -2.359 3.729 1.00 77.25 81 SER A N 1
ATOM 668 C CA . SER A 1 81 ? 12.918 -1.445 3.248 1.00 77.25 81 SER A CA 1
ATOM 669 C C . SER A 1 81 ? 13.819 -2.169 2.261 1.00 77.25 81 SER A C 1
ATOM 671 O O . SER A 1 81 ? 14.336 -3.244 2.563 1.00 77.25 81 SER A O 1
ATOM 673 N N . PHE A 1 82 ? 14.063 -1.542 1.110 1.00 73.81 82 PHE A N 1
ATOM 674 C CA . PHE A 1 82 ? 15.066 -1.994 0.141 1.00 73.81 82 PHE A CA 1
ATOM 675 C C . PHE A 1 82 ? 16.504 -1.750 0.608 1.00 73.81 82 PHE A C 1
ATOM 677 O O . PHE A 1 82 ? 17.444 -2.309 0.048 1.00 73.81 82 PHE A O 1
ATOM 684 N N . TYR A 1 83 ? 16.680 -0.924 1.640 1.00 71.25 83 TYR A N 1
ATOM 685 C CA . TYR A 1 83 ? 17.978 -0.579 2.200 1.00 71.25 83 TYR A CA 1
ATOM 686 C C . TYR A 1 83 ? 17.948 -0.818 3.713 1.00 71.25 83 TYR A C 1
ATOM 688 O O . TYR A 1 83 ? 17.634 0.105 4.473 1.00 71.25 83 TYR A O 1
ATOM 696 N N . PRO A 1 84 ? 18.243 -2.045 4.177 1.00 64.00 84 PRO A N 1
ATOM 697 C CA . PRO A 1 84 ? 18.247 -2.360 5.607 1.00 64.00 84 PRO A CA 1
ATOM 698 C C . PRO A 1 84 ? 19.267 -1.514 6.392 1.00 64.00 84 PRO A C 1
ATOM 700 O O . PRO A 1 84 ? 19.054 -1.244 7.571 1.00 64.00 84 PRO A O 1
ATOM 703 N N . ASP A 1 85 ? 20.310 -1.016 5.717 1.00 61.38 85 ASP A N 1
ATOM 704 C CA . ASP A 1 85 ? 21.430 -0.287 6.325 1.00 61.38 85 ASP A CA 1
ATOM 705 C C . ASP A 1 85 ? 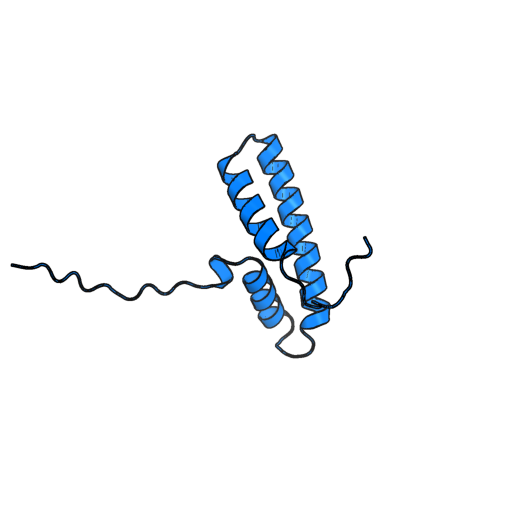21.290 1.244 6.308 1.00 61.38 85 ASP A C 1
ATOM 707 O O . ASP A 1 85 ? 22.192 1.952 6.764 1.00 61.38 85 ASP A O 1
ATOM 711 N N . ARG A 1 86 ? 20.176 1.806 5.808 1.00 57.66 86 ARG A N 1
ATOM 712 C CA . ARG A 1 86 ? 19.918 3.248 5.963 1.00 57.66 86 ARG A CA 1
ATOM 713 C C . ARG A 1 86 ? 19.5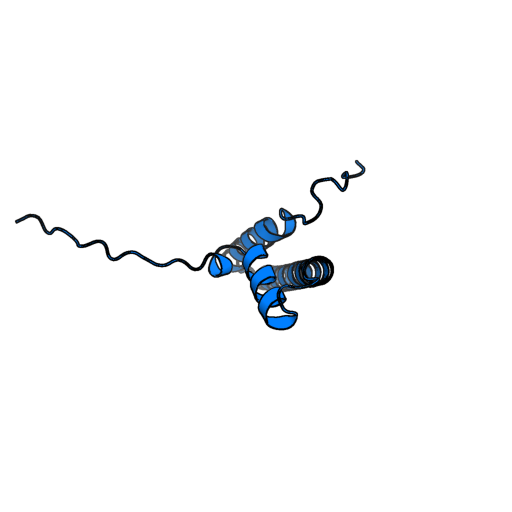49 3.518 7.420 1.00 57.66 86 ARG A C 1
ATOM 715 O O . ARG A 1 86 ? 18.390 3.456 7.819 1.00 57.66 86 ARG A O 1
ATOM 722 N N . VAL A 1 87 ?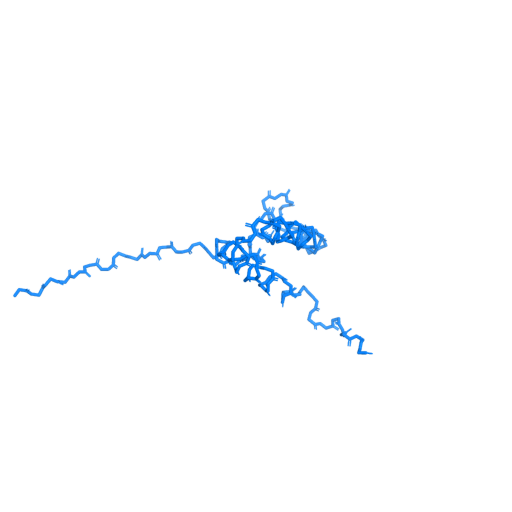 20.588 3.763 8.217 1.00 49.38 87 VAL A N 1
ATOM 723 C CA . VAL A 1 87 ? 20.550 4.142 9.630 1.00 49.38 87 VAL A CA 1
ATOM 724 C C . VAL A 1 87 ? 19.404 5.122 9.876 1.00 49.38 87 VAL A C 1
ATOM 726 O O . VAL A 1 87 ? 19.387 6.226 9.332 1.00 49.38 87 VAL A O 1
ATOM 729 N N . LYS A 1 88 ? 18.457 4.729 10.736 1.00 47.84 88 LYS A N 1
ATOM 730 C CA . LYS A 1 88 ? 17.543 5.677 11.377 1.00 47.84 88 LYS A CA 1
ATOM 731 C C . LYS A 1 88 ? 18.411 6.618 12.207 1.00 47.84 88 LYS A C 1
ATOM 733 O O . LYS A 1 88 ? 18.886 6.221 13.271 1.00 47.84 88 LYS A O 1
ATOM 738 N N . ILE A 1 89 ? 18.666 7.823 11.704 1.00 48.53 89 ILE A N 1
ATOM 739 C CA . ILE A 1 89 ? 19.216 8.904 12.522 1.00 48.53 89 ILE A CA 1
ATOM 740 C C . ILE A 1 89 ? 18.177 9.129 13.627 1.00 48.53 89 ILE A C 1
ATOM 742 O O . ILE A 1 89 ? 17.044 9.515 13.341 1.00 48.53 89 ILE A O 1
ATOM 746 N N . ARG A 1 90 ? 18.536 8.708 14.844 1.00 44.12 90 ARG A N 1
ATOM 747 C CA . ARG A 1 90 ? 17.753 8.902 16.068 1.00 44.12 90 ARG A CA 1
ATOM 748 C C . ARG A 1 90 ? 17.726 10.368 16.461 1.00 44.12 90 ARG A C 1
ATOM 750 O O . ARG A 1 90 ? 18.761 11.036 16.246 1.00 44.12 90 ARG A O 1
#
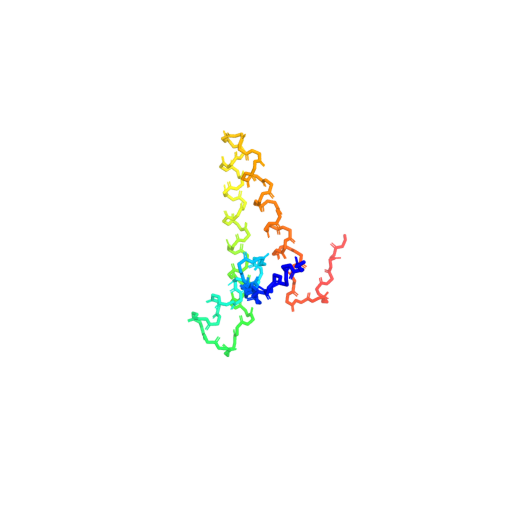
Foldseek 3Di:
DDPPPPPPDDDDDVLVVAVLVVLQVVLCVPPNPPPSVVVSVVSLVVVLVVLVVVLVVCVVVVPPVSNVVSVVRNCRSVVDDPCPPPDPPD

Mean predicted aligned error: 9.18 Å